Protein AF-H9YU19-F1 (afdb_monomer_lite)

Secondary structure (DSSP, 8-state):
-HHHHHHHHHHHHHHHHHHHHHHHHHHHHHS---HHHHS---TTS---S-------HHHHHHHHHHHHHHHHHHHHHTSTTT--SHHHHHHHHHHHHHHHHHHHHHHHHTTT----

Foldseek 3Di:
DVVVVVVVVVVVVVVVVVVVVVVVVVVVVPPPCDPVNVDDDPVPDDPPDDDDPPDDVLVVLVVVVVVVVVVLVVVVVCPVVPCPDPVVVVVVVVSVVVVVVVVVVCVVVCSNPDDD

InterPro domains:
  IPR000440 NADH:ubiquinone/plastoquinone oxidoreductase, chain 3 [PF00507] (34-114)
  IPR038430 NADH:ubiquinone oxidoreductase, subunit 3 superfamily [G3DSA:1.20.58.1610] (1-114)

Organism: NCBI:txid137570

Sequence (116 aa):
MFLTLVLVVGVILVWFLVIGGVCSWVWSRLIACSSSWASPYECGFIASSPKFDSFSFTYLSLLVFFVVFDLEISLLLNLPERVVGFSSFYYYFLFLVVLSLGFLSEFFWGYVRWGY

pLDDT: mean 83.8, std 9.48, range [47.72, 95.81]

Structure (mmCIF, N/CA/C/O backbone):
data_AF-H9YU19-F1
#
_entry.id   AF-H9YU19-F1
#
loop_
_atom_site.group_PDB
_atom_site.id
_atom_site.type_symbol
_atom_site.label_atom_id
_atom_site.label_alt_id
_atom_site.label_comp_id
_atom_site.label_asym_id
_atom_site.label_entity_id
_atom_site.label_seq_id
_atom_site.pdbx_PDB_ins_code
_atom_site.Cartn_x
_atom_site.Cartn_y
_atom_site.Cartn_z
_atom_site.occupancy
_atom_site.B_iso_or_equiv
_atom_site.auth_seq_id
_atom_site.auth_comp_id
_atom_site.auth_asym_id
_atom_site.auth_atom_id
_atom_site.pdbx_PDB_model_num
ATOM 1 N N . MET A 1 1 ? 32.534 -10.543 25.706 1.00 78.44 1 MET A N 1
ATOM 2 C CA . MET A 1 1 ? 32.804 -11.593 24.696 1.00 78.44 1 MET A CA 1
ATOM 3 C C . MET A 1 1 ? 31.646 -11.787 23.722 1.00 78.44 1 MET A C 1
ATOM 5 O O . MET A 1 1 ? 31.883 -11.661 22.534 1.00 78.44 1 MET A O 1
ATOM 9 N N . PHE A 1 2 ? 30.403 -12.026 24.164 1.00 86.06 2 PHE A N 1
ATOM 10 C CA . PHE A 1 2 ? 29.270 -12.171 23.229 1.00 86.06 2 PHE A CA 1
ATOM 11 C C . PHE A 1 2 ? 28.991 -10.892 22.413 1.00 86.06 2 PHE A C 1
ATOM 13 O O . PHE A 1 2 ? 28.951 -10.937 21.191 1.00 86.06 2 PHE A O 1
ATOM 20 N N . LEU A 1 3 ? 28.922 -9.728 23.071 1.00 87.12 3 LEU A N 1
ATOM 21 C CA . LEU A 1 3 ? 28.678 -8.442 22.400 1.00 87.12 3 LEU A CA 1
ATOM 22 C C . LEU A 1 3 ? 29.784 -8.071 21.392 1.00 87.12 3 LEU A C 1
ATOM 24 O O . LEU A 1 3 ? 29.506 -7.600 20.298 1.00 87.12 3 LEU A O 1
ATOM 28 N N . THR A 1 4 ? 31.045 -8.351 21.731 1.00 87.25 4 THR A N 1
ATOM 29 C CA . THR A 1 4 ? 32.189 -8.133 20.835 1.00 87.25 4 THR A CA 1
ATOM 30 C C . THR A 1 4 ? 32.162 -9.077 19.631 1.00 87.25 4 THR A C 1
ATOM 32 O O . THR A 1 4 ? 32.506 -8.654 18.53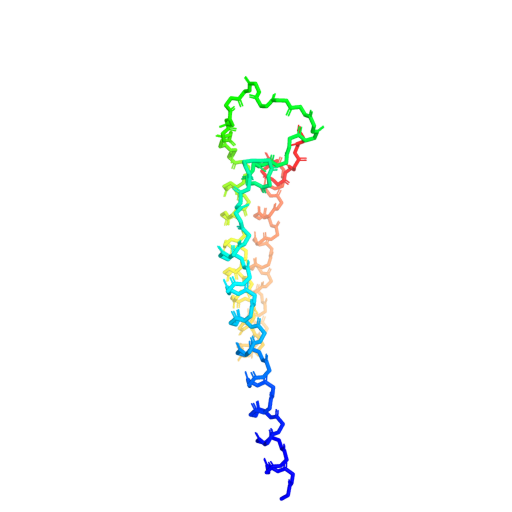6 1.00 87.25 4 THR A O 1
ATOM 35 N N . LEU A 1 5 ? 31.706 -10.325 19.799 1.00 89.31 5 LEU A N 1
ATOM 36 C CA . LEU A 1 5 ? 31.532 -11.262 18.683 1.00 89.31 5 LEU A CA 1
ATOM 37 C C . LEU A 1 5 ? 30.416 -10.809 17.734 1.00 89.31 5 LEU A C 1
ATOM 39 O O . LEU A 1 5 ? 30.619 -10.818 16.524 1.00 89.31 5 LEU A O 1
ATOM 43 N N . VAL A 1 6 ? 29.278 -10.350 18.265 1.00 91.88 6 VAL A N 1
ATOM 44 C CA . VAL A 1 6 ? 28.167 -9.827 17.447 1.00 91.88 6 VAL A CA 1
ATOM 45 C C . VAL A 1 6 ? 28.610 -8.616 16.622 1.00 91.88 6 VAL A C 1
ATOM 47 O O . VAL A 1 6 ? 28.322 -8.554 15.428 1.00 91.88 6 VAL A O 1
ATOM 50 N N . LEU A 1 7 ? 29.364 -7.689 17.221 1.00 91.94 7 LEU A N 1
ATOM 51 C CA . LEU A 1 7 ? 29.885 -6.520 16.507 1.00 91.94 7 LEU A CA 1
ATOM 52 C C . LEU A 1 7 ? 30.877 -6.909 15.402 1.00 91.94 7 LEU A C 1
ATOM 54 O O . LEU A 1 7 ? 30.790 -6.381 14.298 1.00 91.94 7 LEU A O 1
ATOM 58 N N . VAL A 1 8 ? 31.779 -7.860 15.661 1.00 94.00 8 VAL A N 1
ATOM 59 C CA . VAL A 1 8 ? 32.751 -8.328 14.658 1.00 94.00 8 VAL A CA 1
ATOM 60 C C . VAL A 1 8 ? 32.050 -9.022 13.488 1.00 94.00 8 VAL A C 1
ATOM 62 O O . VAL A 1 8 ? 32.348 -8.714 12.335 1.00 94.00 8 VAL A O 1
ATOM 65 N N . VAL A 1 9 ? 31.079 -9.899 13.758 1.00 94.00 9 VAL A N 1
ATOM 66 C CA . VAL A 1 9 ? 30.290 -10.559 12.703 1.00 94.00 9 VAL A CA 1
ATOM 67 C C . VAL A 1 9 ? 29.494 -9.530 11.895 1.00 94.00 9 VAL A C 1
ATOM 69 O O . VAL A 1 9 ? 29.497 -9.590 10.667 1.00 94.00 9 VAL A O 1
ATOM 72 N N . GLY A 1 10 ? 28.875 -8.548 12.557 1.00 93.44 10 GLY A N 1
ATOM 73 C CA . GLY A 1 10 ? 28.141 -7.473 11.888 1.00 93.44 10 GLY A CA 1
ATOM 74 C C . GLY A 1 10 ? 29.023 -6.657 10.942 1.00 93.44 10 GLY A C 1
ATOM 75 O O . GLY A 1 10 ? 28.643 -6.426 9.795 1.00 93.44 10 GLY A O 1
ATOM 76 N N . VAL A 1 11 ? 30.231 -6.289 11.378 1.00 94.75 11 VAL A N 1
ATOM 77 C CA . VAL A 1 11 ? 31.194 -5.570 10.531 1.00 94.75 11 VAL A CA 1
ATOM 78 C C . VAL A 1 11 ? 31.585 -6.419 9.319 1.00 94.75 11 VAL A C 1
ATOM 80 O O . VAL A 1 11 ? 31.518 -5.926 8.196 1.00 94.75 11 VAL A O 1
ATOM 83 N N . ILE A 1 12 ? 31.913 -7.700 9.505 1.00 94.56 12 ILE A N 1
ATOM 84 C CA . ILE A 1 12 ? 32.291 -8.600 8.400 1.00 94.56 12 ILE A CA 1
ATOM 85 C C . ILE A 1 12 ? 31.165 -8.723 7.359 1.00 94.56 12 ILE A C 1
ATOM 87 O O . ILE A 1 12 ? 31.433 -8.657 6.158 1.00 94.56 12 ILE A O 1
ATOM 91 N N . LEU A 1 13 ? 29.908 -8.848 7.796 1.00 94.12 13 LEU A N 1
ATOM 92 C CA . LEU A 1 13 ? 28.755 -8.927 6.893 1.00 94.12 13 LEU A CA 1
ATOM 93 C C . LEU A 1 13 ? 28.568 -7.641 6.082 1.00 94.12 13 LEU A C 1
ATOM 95 O O . LEU A 1 13 ? 28.353 -7.706 4.872 1.00 94.12 13 LEU A O 1
ATOM 99 N N . VAL A 1 14 ? 28.699 -6.475 6.721 1.00 94.81 14 VAL A N 1
ATOM 100 C CA . VAL A 1 14 ? 28.609 -5.179 6.029 1.00 94.81 14 VAL A CA 1
ATOM 101 C C . VAL A 1 14 ? 29.711 -5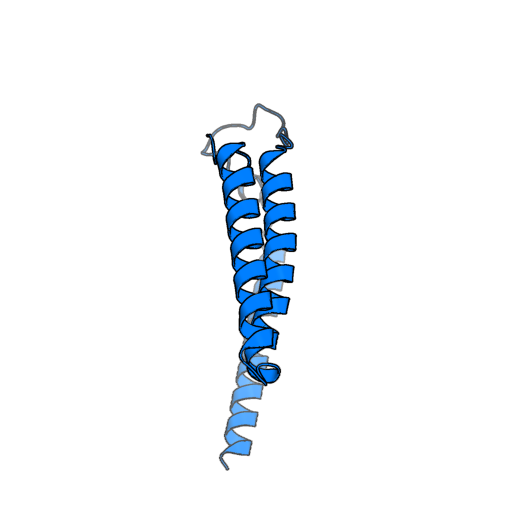.055 4.978 1.00 94.81 14 VAL A C 1
ATOM 103 O O . VAL A 1 14 ? 29.429 -4.685 3.840 1.00 94.81 14 VAL A O 1
ATOM 106 N N . TRP A 1 15 ? 30.946 -5.431 5.314 1.00 94.12 15 TRP A N 1
ATOM 107 C CA . TRP A 1 15 ? 32.056 -5.429 4.358 1.00 94.12 15 TRP A CA 1
ATOM 108 C C . TRP A 1 15 ? 31.796 -6.343 3.157 1.00 94.12 15 TRP A C 1
ATOM 110 O O . TRP A 1 15 ? 32.035 -5.936 2.020 1.00 94.12 15 TRP A O 1
ATOM 120 N N . PHE A 1 16 ? 31.256 -7.543 3.379 1.00 94.75 16 PHE A N 1
ATOM 121 C CA . PHE A 1 16 ? 30.930 -8.472 2.297 1.00 94.75 16 PHE A CA 1
ATOM 122 C C . PHE A 1 16 ? 29.854 -7.913 1.352 1.00 94.75 16 PHE A C 1
ATOM 124 O O . PHE A 1 16 ? 30.004 -7.991 0.132 1.00 94.75 16 PHE A O 1
ATOM 131 N N . LEU A 1 17 ? 28.806 -7.287 1.900 1.00 94.38 17 LEU A N 1
ATOM 132 C CA . LEU A 1 17 ? 27.747 -6.654 1.106 1.00 94.38 17 LEU A CA 1
ATOM 133 C C . LEU A 1 17 ? 28.273 -5.478 0.276 1.00 94.38 17 LEU A C 1
ATOM 135 O O . LEU A 1 17 ? 27.920 -5.349 -0.897 1.00 94.38 17 LEU A O 1
ATOM 139 N N . VAL A 1 18 ? 29.144 -4.648 0.857 1.00 95.56 18 VAL A N 1
ATOM 140 C CA . VAL A 1 18 ? 29.753 -3.511 0.152 1.00 95.56 18 VAL A CA 1
ATOM 141 C C . VAL A 1 18 ? 30.629 -3.999 -1.001 1.00 95.56 18 VAL A C 1
ATOM 143 O O . VAL A 1 18 ? 30.479 -3.514 -2.121 1.00 95.56 18 VAL A O 1
ATOM 146 N N . ILE A 1 19 ? 31.495 -4.988 -0.765 1.00 95.81 19 ILE A N 1
ATOM 147 C CA . ILE A 1 19 ? 32.366 -5.544 -1.810 1.00 95.81 19 ILE A CA 1
ATOM 148 C C . ILE A 1 19 ? 31.524 -6.176 -2.925 1.00 95.81 19 ILE A C 1
ATOM 150 O O . ILE A 1 19 ? 31.731 -5.859 -4.096 1.00 95.81 19 ILE A O 1
ATOM 154 N N . GLY A 1 20 ? 30.533 -7.006 -2.581 1.00 94.00 20 GLY A N 1
ATOM 155 C CA . GLY A 1 20 ? 29.643 -7.635 -3.562 1.00 94.00 20 GLY A CA 1
ATOM 156 C C . GLY A 1 20 ? 28.866 -6.615 -4.402 1.00 94.00 20 GLY A C 1
ATOM 157 O O . GLY A 1 20 ? 28.797 -6.745 -5.626 1.00 94.00 20 GLY A O 1
ATOM 158 N N . GLY A 1 21 ? 28.350 -5.560 -3.765 1.00 93.00 21 GLY A N 1
ATOM 159 C CA . GLY A 1 21 ? 27.644 -4.473 -4.442 1.00 93.00 21 GLY A CA 1
ATOM 160 C C . GLY A 1 21 ? 28.539 -3.690 -5.404 1.00 93.00 21 GLY A C 1
ATOM 161 O O . GLY A 1 21 ? 28.162 -3.474 -6.557 1.00 93.00 21 GLY A O 1
ATOM 162 N N . VAL A 1 22 ? 29.750 -3.321 -4.973 1.00 93.25 22 VAL A N 1
ATOM 163 C CA . VAL A 1 22 ? 30.715 -2.601 -5.821 1.00 93.25 22 VAL A CA 1
ATOM 164 C C . VAL A 1 22 ? 31.165 -3.472 -6.995 1.00 93.25 22 VAL A C 1
ATOM 166 O O . VAL A 1 22 ? 31.187 -2.993 -8.128 1.00 93.25 22 VAL A O 1
ATOM 169 N N . CYS A 1 23 ? 31.453 -4.757 -6.771 1.00 91.56 23 CYS A N 1
ATOM 170 C CA . CYS A 1 23 ? 31.803 -5.689 -7.844 1.00 91.56 23 CYS A CA 1
ATOM 171 C C . CYS A 1 23 ? 30.676 -5.819 -8.876 1.00 91.56 23 CYS A C 1
ATOM 173 O O . CYS A 1 23 ? 30.935 -5.703 -10.074 1.00 91.56 23 CYS A O 1
ATOM 175 N N . SER A 1 24 ? 29.425 -5.990 -8.432 1.00 88.88 24 SER A N 1
ATOM 176 C CA . SER A 1 24 ? 28.267 -6.056 -9.332 1.00 88.88 24 SER A CA 1
ATOM 177 C C . SER A 1 24 ? 28.068 -4.758 -10.119 1.00 88.88 24 SER A C 1
ATOM 179 O O . SER A 1 24 ? 27.680 -4.799 -11.287 1.00 88.88 24 SER A O 1
ATOM 181 N N . TRP A 1 25 ? 28.327 -3.606 -9.496 1.00 88.06 25 TRP A N 1
ATOM 182 C CA . TRP A 1 25 ? 28.190 -2.297 -10.133 1.00 88.06 25 TRP A CA 1
ATOM 183 C C . TRP A 1 25 ? 29.279 -2.032 -11.179 1.00 88.06 25 TRP A C 1
ATOM 185 O O . TRP A 1 25 ? 28.993 -1.517 -12.256 1.00 88.06 25 TRP A O 1
ATOM 195 N N . VAL A 1 26 ? 30.522 -2.428 -10.904 1.00 90.38 26 VAL A N 1
ATOM 196 C CA . VAL A 1 26 ? 31.612 -2.343 -11.887 1.00 90.38 26 VAL A CA 1
ATOM 197 C C . VAL A 1 26 ? 31.347 -3.295 -13.056 1.00 90.38 26 VAL A C 1
ATOM 199 O O . VAL A 1 26 ? 31.487 -2.904 -14.214 1.00 90.38 26 VAL A O 1
ATOM 202 N N . TRP A 1 27 ? 30.898 -4.520 -12.775 1.00 84.94 27 TRP A N 1
ATOM 203 C CA . TRP A 1 27 ? 30.629 -5.522 -13.807 1.00 84.94 27 TRP A CA 1
ATOM 204 C C . TRP A 1 27 ? 29.487 -5.113 -14.747 1.00 84.94 27 TRP A C 1
ATOM 206 O O . TRP A 1 27 ? 29.603 -5.268 -15.963 1.00 84.94 27 TRP A O 1
ATOM 216 N N . SER A 1 28 ? 28.416 -4.515 -14.212 1.00 83.69 28 SER A N 1
ATOM 217 C CA . SER A 1 28 ? 27.292 -4.032 -15.028 1.00 83.69 28 SER A CA 1
ATOM 218 C C . SER A 1 28 ? 27.678 -2.899 -15.983 1.00 83.69 28 SER A C 1
ATOM 220 O O . SER A 1 28 ? 27.050 -2.740 -17.025 1.00 83.69 28 SER A O 1
ATOM 222 N N . ARG A 1 29 ? 28.725 -2.128 -15.662 1.00 79.75 29 ARG A N 1
ATOM 223 C CA . ARG A 1 29 ? 29.260 -1.061 -16.524 1.00 79.75 29 ARG A CA 1
ATOM 224 C C . ARG A 1 29 ? 30.217 -1.578 -17.596 1.00 79.75 29 ARG A C 1
ATOM 226 O O . ARG A 1 29 ? 30.315 -0.958 -18.650 1.00 79.75 29 ARG A O 1
ATOM 233 N N . LEU A 1 30 ? 30.935 -2.668 -17.319 1.00 81.38 30 LEU A N 1
ATOM 234 C CA . LEU A 1 30 ? 31.901 -3.266 -18.248 1.00 81.38 30 LEU A CA 1
ATOM 235 C C . LEU A 1 30 ? 31.222 -4.083 -19.353 1.00 81.38 30 LEU A C 1
ATOM 237 O O . LEU A 1 30 ? 31.737 -4.151 -20.469 1.00 81.38 30 LEU A O 1
ATOM 241 N N . ILE A 1 31 ? 30.065 -4.685 -19.068 1.00 80.12 31 ILE A N 1
ATOM 242 C CA . ILE A 1 31 ? 29.257 -5.344 -20.094 1.00 80.12 31 ILE A CA 1
ATOM 243 C C . ILE A 1 31 ? 28.582 -4.259 -20.937 1.00 80.12 31 ILE A C 1
ATOM 245 O O . ILE A 1 31 ? 27.665 -3.577 -20.480 1.00 80.12 31 ILE A O 1
ATOM 249 N N . ALA A 1 32 ? 29.011 -4.114 -22.192 1.00 69.69 32 ALA A N 1
ATOM 250 C CA . ALA A 1 32 ? 28.276 -3.324 -23.170 1.00 69.69 32 ALA A CA 1
ATOM 251 C C . ALA A 1 32 ? 26.878 -3.938 -23.336 1.00 69.69 32 ALA A C 1
ATOM 253 O O . ALA A 1 32 ? 26.730 -5.049 -23.849 1.00 69.69 32 ALA A O 1
ATOM 254 N N . CYS A 1 33 ? 25.856 -3.233 -22.853 1.00 65.56 33 CYS A N 1
ATOM 255 C CA . CYS A 1 33 ? 24.475 -3.687 -22.916 1.00 65.56 33 CYS A CA 1
ATOM 256 C C . CYS A 1 33 ? 24.035 -3.693 -24.386 1.00 65.56 33 CYS A C 1
ATOM 258 O O . CYS A 1 33 ? 23.670 -2.661 -24.948 1.00 65.56 33 CYS A O 1
ATOM 260 N N . SER A 1 34 ? 24.161 -4.842 -25.051 1.00 67.62 34 SER A N 1
ATOM 261 C CA . SER A 1 34 ? 23.674 -4.994 -26.420 1.00 67.62 34 SER A CA 1
ATOM 262 C C . SER A 1 34 ? 22.150 -4.847 -26.433 1.00 67.62 34 SER A C 1
ATOM 264 O O . SER A 1 34 ? 21.467 -5.260 -25.495 1.00 67.62 34 SER A O 1
ATOM 266 N N . SER A 1 35 ? 21.607 -4.231 -27.486 1.00 67.56 35 SER A N 1
ATOM 267 C CA . SER A 1 35 ? 20.182 -3.870 -27.572 1.00 67.56 35 SER A CA 1
ATOM 268 C C . SER A 1 35 ? 19.220 -5.044 -27.341 1.00 67.56 35 SER A C 1
ATOM 270 O O . SER A 1 35 ? 18.088 -4.810 -26.938 1.00 67.56 35 SER A O 1
ATOM 272 N N . SER A 1 36 ? 19.656 -6.287 -27.569 1.00 67.88 36 SER A N 1
ATOM 273 C CA . SER A 1 36 ? 18.876 -7.509 -27.333 1.00 67.88 36 SER A CA 1
ATOM 274 C C . SER A 1 36 ? 18.784 -7.926 -25.862 1.00 67.88 36 SER A C 1
ATOM 276 O O . SER A 1 36 ? 17.871 -8.656 -25.496 1.00 67.88 36 SER A O 1
ATOM 278 N N . TRP A 1 37 ? 19.710 -7.475 -25.012 1.00 69.19 37 TRP A N 1
A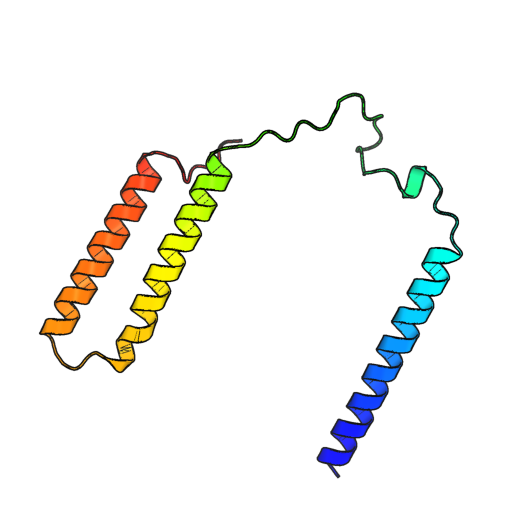TOM 279 C CA . TRP A 1 37 ? 19.684 -7.715 -23.563 1.00 69.19 37 TRP A CA 1
ATOM 280 C C . TRP A 1 37 ? 18.965 -6.581 -22.821 1.00 69.19 37 TRP A C 1
ATOM 282 O O . TRP A 1 37 ? 18.487 -6.780 -21.708 1.00 69.19 37 TRP A O 1
ATOM 292 N N . ALA A 1 38 ? 18.886 -5.395 -23.439 1.00 78.12 38 ALA A N 1
ATOM 293 C CA . ALA A 1 38 ? 18.205 -4.217 -22.901 1.00 78.12 38 ALA A CA 1
ATOM 294 C C . ALA A 1 38 ? 16.731 -4.090 -23.341 1.00 78.12 38 ALA A C 1
ATOM 296 O O . ALA A 1 38 ? 16.010 -3.243 -22.812 1.00 78.12 38 ALA A O 1
ATOM 297 N N . SER A 1 39 ? 16.280 -4.887 -24.316 1.00 79.38 39 SER A N 1
ATOM 298 C CA . SER A 1 39 ? 14.895 -4.883 -24.798 1.00 79.38 39 SER A CA 1
ATOM 299 C C . SER A 1 39 ? 13.953 -5.634 -23.845 1.00 79.38 39 SER A C 1
ATOM 301 O O . SER A 1 39 ? 14.357 -6.642 -23.260 1.00 79.38 39 SER A O 1
ATOM 303 N N . PRO A 1 40 ? 12.688 -5.197 -23.701 1.00 81.38 40 PRO A N 1
ATOM 304 C CA . PRO A 1 40 ? 11.686 -5.939 -22.939 1.00 81.38 40 PRO A CA 1
ATOM 305 C C . PRO A 1 40 ? 11.474 -7.348 -23.516 1.00 81.38 40 PRO A C 1
ATOM 307 O O . PRO A 1 40 ? 11.653 -7.586 -24.707 1.00 81.38 40 PRO A O 1
ATOM 310 N N . TYR A 1 41 ? 11.083 -8.295 -22.662 1.00 82.00 41 TYR A N 1
ATOM 311 C CA . TYR A 1 41 ? 10.773 -9.657 -23.094 1.00 82.00 41 TYR A CA 1
ATOM 312 C C . TYR A 1 41 ? 9.483 -9.678 -23.926 1.00 82.00 41 TYR A C 1
ATOM 314 O O . TYR A 1 41 ? 8.406 -9.385 -23.412 1.00 82.00 41 TYR A O 1
ATOM 322 N N . GLU A 1 42 ? 9.596 -10.042 -25.204 1.00 82.44 42 GLU A N 1
ATOM 323 C CA . GLU A 1 42 ? 8.487 -10.041 -26.175 1.00 82.44 42 GLU A CA 1
ATOM 324 C C . GLU A 1 42 ? 8.128 -11.452 -26.670 1.00 82.44 42 GLU A C 1
ATOM 326 O O . GLU A 1 42 ? 7.624 -11.632 -27.777 1.00 82.44 42 GLU A O 1
ATOM 331 N N . CYS A 1 43 ? 8.409 -12.490 -25.872 1.00 82.06 43 CYS A N 1
ATOM 332 C CA . CYS A 1 43 ? 8.162 -13.893 -26.242 1.00 82.06 43 CYS A CA 1
ATOM 333 C C . CYS A 1 43 ? 8.762 -14.302 -27.612 1.00 82.06 43 CYS A C 1
ATOM 335 O O . CYS A 1 43 ? 8.265 -15.226 -28.249 1.00 82.06 43 CYS A O 1
ATOM 337 N N . GLY A 1 44 ? 9.819 -13.621 -28.079 1.00 82.19 44 GLY A N 1
ATOM 338 C CA . GLY A 1 44 ? 10.468 -13.876 -29.373 1.00 82.19 44 GLY A CA 1
ATOM 339 C C . GLY A 1 44 ? 9.811 -13.206 -30.588 1.00 82.19 44 GLY A C 1
ATOM 340 O O . GLY A 1 44 ? 10.276 -13.413 -31.709 1.00 82.19 44 GLY A O 1
ATOM 341 N N . PHE A 1 45 ? 8.768 -12.400 -30.386 1.00 77.44 45 PHE A N 1
ATOM 342 C CA . PHE A 1 45 ? 8.126 -11.604 -31.431 1.00 77.44 45 PHE A CA 1
ATOM 343 C C . PHE A 1 45 ? 8.657 -10.169 -31.443 1.00 77.44 45 PHE A C 1
ATOM 345 O O . PHE A 1 45 ? 9.227 -9.705 -30.465 1.00 77.44 45 PHE A O 1
ATOM 352 N N . ILE A 1 46 ? 8.470 -9.472 -32.565 1.00 77.12 46 ILE A N 1
ATOM 353 C CA . ILE A 1 46 ? 8.775 -8.043 -32.690 1.00 77.12 46 ILE A CA 1
ATOM 354 C C . ILE A 1 46 ? 7.565 -7.265 -32.167 1.00 77.12 46 ILE A C 1
ATOM 356 O O . ILE A 1 46 ? 6.455 -7.472 -32.674 1.00 77.12 46 ILE A O 1
ATOM 360 N N . ALA A 1 47 ? 7.756 -6.365 -31.200 1.00 72.56 47 ALA A N 1
ATOM 361 C CA . ALA A 1 47 ? 6.716 -5.445 -30.753 1.00 72.56 47 ALA A CA 1
ATOM 362 C C . ALA A 1 47 ? 6.177 -4.638 -31.934 1.00 72.56 47 ALA A C 1
ATOM 364 O O . ALA A 1 47 ? 6.807 -3.714 -32.445 1.00 72.56 47 ALA A O 1
ATOM 365 N N . SER A 1 48 ? 4.978 -5.010 -32.365 1.00 67.62 48 SER A N 1
ATOM 366 C CA . SER A 1 48 ? 4.261 -4.375 -33.469 1.00 67.62 48 SER A CA 1
ATOM 367 C C . SER A 1 48 ? 3.194 -3.393 -32.984 1.00 67.62 48 SER A C 1
ATOM 369 O O . SER A 1 48 ? 2.636 -2.655 -33.793 1.00 67.62 48 SER A O 1
ATOM 371 N N . SER A 1 49 ? 2.928 -3.336 -31.675 1.00 71.06 49 SER A N 1
ATOM 372 C CA . SER A 1 49 ? 1.884 -2.494 -31.092 1.00 71.06 49 SER A CA 1
ATOM 373 C C . SER A 1 49 ? 2.419 -1.589 -29.979 1.00 71.06 49 SER A C 1
ATOM 375 O O . SER A 1 49 ? 3.166 -2.068 -29.119 1.00 71.06 49 SER A O 1
ATOM 377 N N . PRO A 1 50 ? 2.002 -0.310 -29.922 1.00 73.19 50 PRO A N 1
ATOM 378 C CA . PRO A 1 50 ? 2.246 0.518 -28.749 1.00 73.19 50 PRO A CA 1
ATOM 379 C C . PRO A 1 50 ? 1.597 -0.126 -27.517 1.00 73.19 50 PRO A C 1
ATOM 381 O O . PRO A 1 50 ? 0.493 -0.668 -27.594 1.00 73.19 50 PRO A O 1
ATOM 384 N N . LYS A 1 51 ? 2.289 -0.070 -26.373 1.00 72.81 51 LYS A N 1
ATOM 385 C CA . LYS A 1 51 ? 1.719 -0.470 -25.083 1.00 72.81 51 LYS A CA 1
ATOM 386 C C . LYS A 1 51 ? 0.621 0.530 -24.727 1.00 72.81 51 LYS A C 1
ATOM 388 O O . LYS A 1 51 ? 0.915 1.664 -24.364 1.00 72.81 51 LYS A O 1
ATOM 393 N N . PHE A 1 52 ? -0.636 0.134 -24.892 1.00 67.69 52 PHE A N 1
ATOM 394 C CA . PHE A 1 52 ? -1.759 0.880 -24.343 1.00 67.69 52 PHE A CA 1
ATOM 395 C C . PHE A 1 52 ? -1.872 0.536 -22.862 1.00 67.69 52 PHE A C 1
ATOM 397 O O . PHE A 1 52 ? -2.200 -0.597 -22.519 1.00 67.69 52 PHE A O 1
ATOM 404 N N . ASP A 1 53 ? -1.631 1.510 -21.991 1.00 69.44 53 ASP A N 1
ATOM 405 C CA . ASP A 1 53 ? -2.030 1.386 -20.594 1.00 69.44 53 ASP A CA 1
ATOM 406 C C . ASP A 1 53 ? -3.541 1.608 -20.525 1.00 69.44 53 ASP A C 1
ATOM 408 O O . ASP A 1 53 ? -4.044 2.734 -20.502 1.00 69.44 53 ASP A O 1
ATOM 412 N N . SER A 1 54 ? -4.296 0.513 -20.561 1.00 72.12 54 SER A N 1
ATOM 413 C CA . SER A 1 54 ? -5.733 0.547 -20.321 1.00 72.12 54 SER A CA 1
ATOM 414 C C . SER A 1 54 ? -5.971 0.859 -18.846 1.00 72.12 54 SER A C 1
ATOM 416 O O . SER A 1 54 ? -5.855 -0.020 -17.988 1.00 72.12 54 SER A O 1
ATOM 418 N N . PHE A 1 55 ? -6.297 2.115 -18.541 1.00 71.00 55 PHE A N 1
ATOM 419 C CA . PHE A 1 55 ? -6.761 2.492 -17.212 1.00 71.00 55 PHE A CA 1
ATOM 420 C C . PHE A 1 55 ? -8.071 1.754 -16.915 1.00 71.00 55 PHE A C 1
ATOM 422 O O . PHE A 1 55 ? -9.096 2.021 -17.543 1.00 71.00 55 PHE A O 1
ATOM 429 N N . SER A 1 56 ? -8.035 0.813 -15.970 1.00 80.88 56 SER A N 1
ATOM 430 C CA . SER A 1 56 ? -9.236 0.122 -15.507 1.00 80.88 56 SER A CA 1
ATOM 431 C C . SER A 1 56 ? -9.721 0.717 -14.192 1.00 80.88 56 SER A C 1
ATOM 433 O O . SER A 1 56 ? -8.9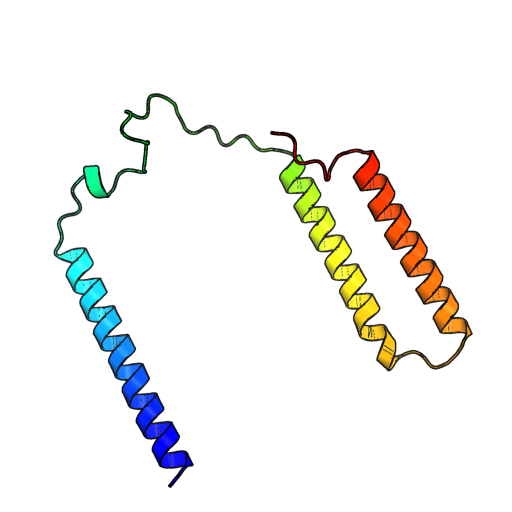87 0.774 -13.203 1.00 80.88 56 SER A O 1
ATOM 435 N N . PHE A 1 57 ? -11.000 1.089 -14.164 1.00 81.62 57 PHE A N 1
ATOM 436 C CA . PHE A 1 57 ? -11.690 1.542 -12.957 1.00 81.62 57 PHE A CA 1
ATOM 437 C C . PHE A 1 57 ? -11.720 0.478 -11.849 1.00 81.62 57 PHE A C 1
ATOM 439 O O . PHE A 1 57 ? -11.825 0.839 -10.680 1.00 81.62 57 PHE A O 1
ATOM 446 N N . THR A 1 58 ? -11.565 -0.808 -12.183 1.00 82.94 58 THR A N 1
ATOM 447 C CA . THR A 1 58 ? -11.561 -1.903 -11.197 1.00 82.94 58 THR A CA 1
ATOM 448 C C . THR A 1 58 ? -10.363 -1.840 -10.248 1.00 82.94 58 THR A C 1
ATOM 450 O O . THR A 1 58 ? -10.504 -2.095 -9.054 1.00 82.94 58 THR A O 1
ATOM 453 N N . TYR A 1 59 ? -9.181 -1.449 -10.737 1.00 83.00 59 TYR A N 1
ATOM 454 C CA . TYR A 1 59 ? -8.002 -1.296 -9.877 1.00 83.00 59 TYR A CA 1
ATOM 455 C C . TYR A 1 59 ? -8.148 -0.109 -8.930 1.00 83.00 59 TYR A C 1
ATOM 457 O O . TYR A 1 59 ? -7.755 -0.192 -7.768 1.00 83.00 59 TYR A O 1
ATOM 465 N N . LEU A 1 60 ? -8.754 0.980 -9.410 1.00 87.25 60 LEU A N 1
ATOM 466 C CA . LEU A 1 60 ? -9.026 2.151 -8.585 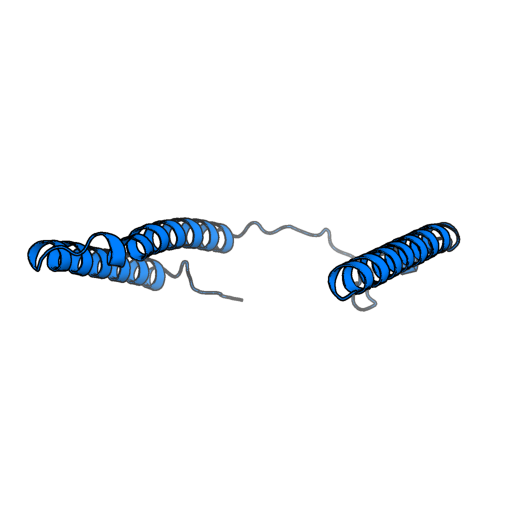1.00 87.25 60 LEU A CA 1
ATOM 467 C C . LEU A 1 60 ? -10.018 1.816 -7.462 1.00 87.25 60 LEU A C 1
ATOM 469 O O . LEU A 1 60 ? -9.763 2.170 -6.312 1.00 87.25 60 LEU A O 1
ATOM 473 N N . SER A 1 61 ? -11.115 1.111 -7.765 1.00 86.56 61 SER A N 1
ATOM 474 C CA . SER A 1 61 ? -12.104 0.728 -6.749 1.00 86.56 61 SER A CA 1
ATOM 475 C C . SER A 1 61 ? -11.520 -0.218 -5.701 1.00 86.56 61 SER A C 1
ATOM 477 O O . SER A 1 61 ? -11.764 -0.021 -4.514 1.00 86.56 61 SER A O 1
ATOM 479 N N . LEU A 1 62 ? -10.690 -1.185 -6.110 1.00 86.94 62 LEU A N 1
ATOM 480 C CA . LEU A 1 62 ? -9.992 -2.075 -5.175 1.00 86.94 62 LEU A CA 1
ATOM 481 C C . LEU A 1 62 ? -9.035 -1.313 -4.249 1.00 86.94 62 LEU A C 1
ATOM 483 O O . LEU A 1 62 ? -8.957 -1.629 -3.063 1.00 86.94 62 LEU A O 1
ATOM 487 N N . LEU A 1 63 ? -8.329 -0.302 -4.765 1.00 90.00 63 LEU A N 1
ATOM 488 C CA . LEU A 1 63 ? -7.422 0.519 -3.963 1.00 90.00 63 LEU A CA 1
ATOM 489 C C . LEU A 1 63 ? -8.180 1.354 -2.925 1.00 90.00 63 LEU A C 1
ATOM 491 O O . LEU A 1 63 ? -7.767 1.407 -1.769 1.00 90.00 63 LEU A O 1
ATOM 495 N N . VAL A 1 64 ? -9.292 1.982 -3.314 1.00 90.69 64 VAL A N 1
ATOM 496 C CA . VAL A 1 64 ? -10.127 2.756 -2.380 1.00 90.69 64 VAL A CA 1
ATOM 497 C C . VAL A 1 64 ? -10.726 1.845 -1.309 1.00 90.69 64 VAL A C 1
ATOM 499 O O . VAL A 1 64 ? -10.625 2.165 -0.125 1.00 90.69 64 VAL A O 1
ATOM 502 N N . PHE 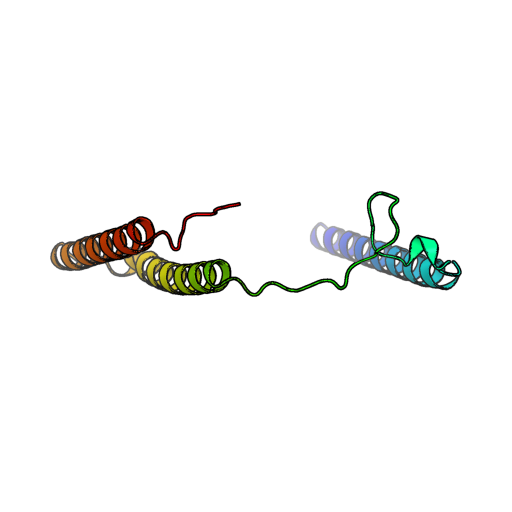A 1 65 ? -11.274 0.694 -1.704 1.00 88.25 65 PHE A N 1
ATOM 503 C CA . PHE A 1 65 ? -11.798 -0.304 -0.772 1.00 88.25 65 PHE A CA 1
ATOM 504 C C . PHE A 1 65 ? -10.734 -0.756 0.240 1.00 88.25 65 PHE A C 1
ATOM 506 O O . PHE A 1 65 ? -10.993 -0.782 1.442 1.00 88.25 65 PHE A O 1
ATOM 513 N N . PHE A 1 66 ? -9.512 -1.038 -0.226 1.00 90.81 66 PHE A N 1
ATOM 514 C CA . PHE A 1 66 ? -8.398 -1.420 0.643 1.00 90.81 66 PHE A CA 1
ATOM 515 C C . PHE A 1 66 ? -8.082 -0.348 1.696 1.00 90.81 66 PHE A C 1
ATOM 517 O O . PHE A 1 66 ? -7.939 -0.677 2.871 1.00 90.81 66 PHE A O 1
ATOM 524 N N . VAL A 1 67 ? -8.020 0.928 1.303 1.00 94.50 67 VAL A N 1
ATOM 525 C CA . VAL A 1 67 ? -7.732 2.036 2.233 1.00 94.50 67 VAL A CA 1
ATOM 526 C C . VAL A 1 67 ? -8.829 2.190 3.289 1.00 94.50 67 VAL A C 1
ATOM 528 O O . VAL A 1 67 ? -8.523 2.409 4.461 1.00 94.50 67 VAL A O 1
ATOM 531 N N . VAL A 1 68 ? -10.101 2.075 2.895 1.00 92.56 68 VAL A N 1
ATOM 532 C CA . VAL A 1 68 ? -11.232 2.176 3.831 1.00 92.56 68 VAL A CA 1
ATOM 533 C C . VAL A 1 68 ? -11.211 1.011 4.823 1.00 92.56 68 VAL A C 1
ATOM 535 O O . VAL A 1 68 ? -11.271 1.240 6.030 1.00 92.56 68 VAL A O 1
ATOM 538 N N . PHE A 1 69 ? -11.038 -0.219 4.340 1.00 90.94 69 PHE A N 1
ATOM 539 C CA . PHE A 1 69 ? -11.022 -1.410 5.190 1.00 90.94 69 PHE A CA 1
ATOM 540 C C . PHE A 1 69 ? -9.815 -1.438 6.151 1.00 90.94 69 PHE A C 1
ATOM 542 O O . PHE A 1 69 ? -9.951 -1.862 7.299 1.00 90.94 69 PHE A O 1
ATOM 549 N N . ASP A 1 70 ? -8.646 -0.933 5.737 1.00 94.25 70 ASP A N 1
ATOM 550 C CA . ASP A 1 70 ? -7.461 -0.815 6.605 1.00 94.25 70 ASP A CA 1
ATOM 551 C C . ASP A 1 70 ? -7.670 0.203 7.747 1.00 94.25 70 ASP A C 1
ATOM 553 O O . ASP A 1 70 ? -7.310 -0.037 8.908 1.00 94.25 70 ASP A O 1
ATOM 557 N N . LEU A 1 71 ? -8.350 1.319 7.456 1.00 93.62 71 LEU A N 1
ATOM 558 C CA . LEU A 1 71 ? -8.747 2.301 8.470 1.00 93.62 71 LEU A CA 1
ATOM 559 C C . LEU A 1 71 ? -9.708 1.668 9.492 1.00 93.62 71 LEU A C 1
ATOM 561 O O . LEU A 1 71 ? -9.531 1.819 10.706 1.00 93.62 71 LEU A O 1
ATOM 565 N N . GLU A 1 72 ? -10.699 0.916 9.023 1.00 91.88 72 GLU A N 1
ATOM 566 C CA . GLU A 1 72 ? -11.679 0.247 9.882 1.00 91.88 72 GLU A CA 1
ATOM 567 C C . GLU A 1 72 ? -11.049 -0.846 10.761 1.00 91.88 72 GLU A C 1
ATOM 569 O O . GLU A 1 72 ? -11.371 -0.940 11.952 1.00 91.88 72 GLU A O 1
ATOM 574 N N . ILE A 1 73 ? -10.095 -1.624 10.235 1.00 91.62 73 ILE A N 1
ATOM 575 C CA . ILE A 1 73 ? -9.325 -2.588 11.039 1.00 91.62 73 ILE A CA 1
ATOM 576 C C . ILE A 1 73 ? -8.479 -1.868 12.090 1.00 91.62 73 ILE A C 1
ATOM 578 O O . ILE A 1 73 ? -8.434 -2.304 13.242 1.00 91.62 73 ILE A O 1
ATOM 582 N N . SER A 1 74 ? -7.843 -0.751 11.737 1.00 92.69 74 SER A N 1
ATOM 583 C CA . SER A 1 74 ? -7.046 0.039 12.684 1.00 92.69 74 SER A CA 1
ATOM 584 C C . SER A 1 74 ? -7.884 0.534 13.875 1.00 92.69 74 SER A C 1
ATOM 586 O O . SER A 1 74 ? -7.406 0.577 15.015 1.00 92.69 74 SER A O 1
ATOM 588 N N . LEU A 1 75 ? -9.162 0.852 13.645 1.00 87.69 75 LEU A N 1
ATOM 589 C CA . LEU A 1 75 ? -10.123 1.170 14.707 1.00 87.69 75 LEU A CA 1
ATOM 590 C C . LEU A 1 75 ? -10.464 -0.057 15.566 1.00 87.69 75 LEU A C 1
ATOM 592 O O . LEU A 1 75 ? -10.489 0.053 16.795 1.00 87.69 75 LEU A O 1
ATOM 596 N N . LEU A 1 76 ? -10.671 -1.225 14.951 1.00 88.25 76 LEU A N 1
ATOM 597 C CA . LEU A 1 76 ? -10.925 -2.483 15.666 1.00 88.25 76 LEU A CA 1
ATOM 598 C C . LEU A 1 76 ? -9.725 -2.940 16.506 1.00 88.25 76 LEU A C 1
ATOM 600 O O . LEU A 1 76 ? -9.912 -3.529 17.567 1.00 88.25 76 LEU A O 1
ATOM 604 N N . LEU A 1 77 ? -8.494 -2.653 16.085 1.00 88.94 77 LEU A N 1
ATOM 605 C CA . LEU A 1 77 ? -7.286 -3.082 16.796 1.00 88.94 77 LEU A CA 1
ATOM 606 C C . LEU A 1 77 ? -7.083 -2.340 18.129 1.00 88.94 77 LEU A C 1
ATOM 608 O O . LEU A 1 77 ? -6.461 -2.874 19.042 1.00 88.94 77 LEU A O 1
ATOM 612 N N . ASN A 1 78 ? -7.678 -1.152 18.280 1.00 85.44 78 ASN A N 1
ATOM 613 C CA . ASN A 1 78 ? -7.702 -0.391 19.536 1.00 85.44 78 ASN A CA 1
ATOM 614 C C . ASN A 1 78 ? -8.783 -0.865 20.531 1.00 85.44 78 ASN A C 1
ATOM 616 O O . ASN A 1 78 ? -8.883 -0.343 21.644 1.00 85.44 78 ASN A O 1
ATOM 620 N N . LEU A 1 79 ? -9.605 -1.848 20.154 1.00 79.44 79 LEU A N 1
ATOM 621 C CA . LEU A 1 79 ? -10.692 -2.387 20.970 1.00 79.44 79 LEU A CA 1
ATOM 622 C C . LEU A 1 79 ? -10.255 -3.000 22.314 1.00 79.44 79 LEU A C 1
ATOM 624 O O . LEU A 1 79 ? -10.863 -2.620 23.318 1.00 79.44 79 LEU A O 1
ATOM 628 N N . PRO A 1 80 ? -9.242 -3.893 22.404 1.00 78.62 80 PRO A N 1
ATOM 629 C CA . PRO A 1 80 ? -8.920 -4.589 23.654 1.00 78.62 80 PRO A CA 1
ATOM 630 C C . PRO A 1 80 ? -8.510 -3.640 24.788 1.00 78.62 80 PRO A C 1
ATOM 632 O O . PRO A 1 80 ? -8.740 -3.952 25.951 1.00 78.62 80 PRO A O 1
ATOM 635 N N . GLU A 1 81 ? -7.984 -2.459 24.464 1.00 77.31 81 GLU A N 1
ATOM 636 C CA . GLU A 1 81 ? -7.571 -1.451 25.448 1.00 77.31 81 GLU A CA 1
ATOM 637 C C . GLU A 1 81 ? -8.755 -0.668 26.050 1.00 77.31 81 GLU A C 1
ATOM 639 O O . GLU A 1 81 ? -8.617 -0.033 27.095 1.00 77.31 81 GLU A O 1
ATOM 644 N N . ARG A 1 82 ? -9.933 -0.682 25.405 1.00 69.69 82 ARG A N 1
ATOM 645 C CA . ARG A 1 82 ? -11.075 0.193 25.745 1.00 69.69 82 ARG A CA 1
ATOM 646 C C . ARG A 1 82 ? -12.352 -0.531 26.171 1.00 69.69 82 ARG A C 1
ATOM 648 O O . ARG A 1 82 ? -13.343 0.141 26.471 1.00 69.69 82 ARG A O 1
ATOM 655 N N . VAL A 1 83 ? -12.389 -1.864 26.206 1.00 68.44 83 VAL A N 1
ATOM 656 C CA . VAL A 1 83 ? -13.603 -2.586 26.633 1.00 68.44 83 VAL A CA 1
ATOM 657 C C . VAL A 1 83 ? -13.738 -2.542 28.157 1.00 68.44 83 VAL A C 1
ATOM 659 O O . VAL A 1 83 ? -13.185 -3.376 28.865 1.00 68.44 83 VAL A O 1
ATOM 662 N N . VAL A 1 84 ? -14.502 -1.572 28.666 1.00 71.56 84 VAL A N 1
ATOM 663 C CA . VAL A 1 84 ? -14.779 -1.419 30.112 1.00 71.56 84 VAL A CA 1
ATOM 664 C C . VAL A 1 84 ? -16.211 -1.861 30.484 1.00 71.56 84 VAL A C 1
ATOM 666 O O . VAL A 1 84 ? -16.547 -1.952 31.661 1.00 71.56 84 VAL A O 1
ATOM 669 N N . GLY A 1 85 ? -17.072 -2.217 29.519 1.00 79.00 85 GLY A N 1
ATOM 670 C CA . GLY A 1 85 ? -18.425 -2.708 29.823 1.00 79.00 85 GLY A CA 1
ATOM 671 C C . GLY A 1 85 ? -19.230 -3.250 28.635 1.00 79.00 85 GLY A C 1
ATOM 672 O O . GLY A 1 85 ? -18.864 -3.073 27.473 1.00 79.00 85 GLY A O 1
ATOM 673 N N . PHE A 1 86 ? -20.367 -3.891 28.939 1.00 75.38 86 PHE A N 1
ATOM 674 C CA . PHE A 1 86 ? -21.274 -4.511 27.956 1.00 75.38 86 PHE A CA 1
ATOM 675 C C . PHE A 1 86 ? -21.893 -3.517 26.960 1.00 75.38 86 PHE A C 1
ATOM 677 O O . PHE A 1 86 ? -22.190 -3.888 25.828 1.00 75.38 86 PHE A O 1
ATOM 684 N N . SER A 1 87 ? -22.061 -2.248 27.341 1.00 78.75 87 SER A N 1
ATOM 685 C CA . SER A 1 87 ? -22.574 -1.209 26.438 1.00 78.75 87 SER A CA 1
ATOM 686 C C . SER A 1 87 ? -21.603 -0.908 25.293 1.00 78.75 87 SER A C 1
ATOM 688 O O . SER A 1 87 ? -22.034 -0.753 24.154 1.00 78.75 87 SER A O 1
ATOM 690 N N . SER A 1 88 ? -20.293 -0.892 25.559 1.00 80.81 88 SER A N 1
ATOM 691 C CA . SER A 1 88 ? -19.260 -0.698 24.534 1.00 80.81 88 SER A CA 1
ATOM 692 C C . SER A 1 88 ? -19.246 -1.840 23.516 1.00 80.81 88 SER A C 1
ATOM 694 O O . SER A 1 88 ? -19.097 -1.587 22.325 1.00 80.81 88 SER A O 1
ATOM 696 N N . PHE A 1 89 ? -19.479 -3.081 23.959 1.00 83.25 89 PHE A N 1
ATOM 697 C CA . PHE A 1 89 ? -19.565 -4.248 23.075 1.00 83.25 89 PHE A CA 1
ATOM 698 C C . PHE A 1 89 ? -20.671 -4.110 22.017 1.00 83.25 89 PHE A C 1
ATOM 700 O O . PHE A 1 89 ? -20.455 -4.453 20.857 1.00 83.25 89 PHE A O 1
ATOM 707 N N . TYR A 1 90 ? -21.827 -3.547 22.387 1.00 87.69 90 TYR A N 1
ATOM 708 C CA . TYR A 1 90 ? -22.934 -3.331 21.452 1.00 87.69 90 TYR A CA 1
ATOM 709 C C . TYR A 1 90 ? -22.555 -2.390 20.298 1.00 87.69 90 TYR A C 1
ATOM 711 O O . TYR A 1 90 ? -22.842 -2.693 19.142 1.00 87.69 90 TYR A O 1
ATOM 719 N N . TYR A 1 91 ? -21.861 -1.283 20.586 1.00 86.44 91 TYR A N 1
ATOM 720 C CA . TYR A 1 91 ? -21.412 -0.350 19.546 1.00 86.44 91 TYR A CA 1
ATOM 721 C C . TYR A 1 91 ? -20.406 -0.992 18.586 1.00 86.44 91 TYR A C 1
ATOM 723 O O . TYR A 1 91 ? -20.489 -0.769 17.381 1.00 86.44 91 TYR A O 1
ATOM 731 N N . TYR A 1 92 ? -19.500 -1.833 19.092 1.00 86.44 92 TYR A N 1
ATOM 732 C CA . TYR A 1 92 ? -18.550 -2.562 18.247 1.00 86.44 92 TYR A CA 1
ATOM 733 C C . TYR A 1 92 ? -19.223 -3.637 17.394 1.00 86.44 92 TYR A C 1
ATOM 735 O O . TYR A 1 92 ? -18.875 -3.804 16.227 1.00 86.44 92 TYR A O 1
ATOM 743 N N . PHE A 1 93 ? -20.216 -4.338 17.943 1.00 88.00 93 PHE A N 1
ATOM 744 C CA . PHE A 1 93 ? -21.006 -5.290 17.170 1.00 88.00 93 PHE A CA 1
ATOM 745 C C . PHE A 1 93 ? -21.775 -4.586 16.045 1.00 88.00 93 PHE A C 1
ATOM 747 O O . PHE A 1 93 ? -21.747 -5.039 14.903 1.00 88.00 93 PHE A O 1
ATOM 754 N N . LEU A 1 94 ? -22.394 -3.438 16.339 1.00 91.50 94 LEU A N 1
ATOM 755 C CA . LEU A 1 94 ? -23.066 -2.617 15.331 1.00 91.50 94 LEU A CA 1
ATOM 756 C C . LEU A 1 94 ? -22.081 -2.148 14.251 1.00 91.50 94 LEU A C 1
ATOM 758 O O . LEU A 1 94 ? -22.392 -2.245 13.066 1.00 91.50 94 LEU A O 1
ATOM 762 N N . PHE A 1 95 ? -20.880 -1.714 14.642 1.00 90.25 95 PHE A N 1
ATOM 763 C CA . PHE A 1 95 ? -19.818 -1.336 13.709 1.00 90.25 95 PHE A CA 1
ATOM 764 C C . PHE A 1 95 ? -19.429 -2.490 12.770 1.00 90.25 95 PHE A C 1
ATOM 766 O O . PHE A 1 95 ? -19.391 -2.295 11.558 1.00 90.25 95 PHE A O 1
ATOM 773 N N . LEU A 1 96 ? -19.242 -3.709 13.293 1.00 91.50 96 LEU A N 1
ATOM 774 C CA . LEU A 1 96 ? -18.967 -4.894 12.469 1.00 91.50 96 LEU A CA 1
ATOM 775 C C . LEU A 1 96 ? -20.111 -5.234 11.506 1.00 91.50 96 LEU A C 1
ATOM 777 O O . LEU A 1 96 ? -19.858 -5.640 10.372 1.00 91.50 96 LEU A O 1
ATOM 781 N N . VAL A 1 97 ? -21.367 -5.057 11.927 1.00 94.44 97 VAL A N 1
ATOM 782 C CA . VAL A 1 97 ? -22.524 -5.270 11.046 1.00 94.44 97 VAL A CA 1
ATOM 783 C C . VAL A 1 97 ? -22.504 -4.273 9.887 1.00 94.44 97 VAL A C 1
ATOM 785 O O . VAL A 1 97 ? -22.627 -4.691 8.737 1.00 94.44 97 VAL A O 1
ATOM 788 N N . VAL A 1 98 ? -22.288 -2.982 10.161 1.00 93.31 98 VAL A N 1
ATOM 789 C CA . VAL A 1 98 ? -22.182 -1.948 9.115 1.00 93.31 98 VAL A CA 1
ATOM 790 C C . VAL A 1 98 ? -21.044 -2.267 8.146 1.00 93.31 98 VAL A C 1
ATOM 792 O O . VAL A 1 98 ? -21.255 -2.219 6.936 1.00 93.31 98 VAL A O 1
ATOM 795 N N . LEU A 1 99 ? -19.891 -2.684 8.671 1.00 91.56 99 LEU A N 1
ATOM 796 C CA . LEU A 1 99 ? -18.735 -3.093 7.878 1.00 91.56 99 LEU A CA 1
ATOM 797 C C . LEU A 1 99 ? -19.089 -4.250 6.930 1.00 91.56 99 LEU A C 1
ATOM 799 O O . LEU A 1 99 ? -18.892 -4.165 5.716 1.00 91.56 99 LEU A O 1
ATOM 803 N N . SER A 1 100 ? -19.686 -5.317 7.466 1.00 92.25 100 SER A N 1
ATOM 804 C CA . SER A 1 100 ? -20.077 -6.483 6.664 1.00 92.25 100 SER A CA 1
ATOM 805 C C . SER A 1 100 ? -21.106 -6.143 5.578 1.00 92.25 100 SER A C 1
ATOM 807 O O . SER A 1 100 ? -21.022 -6.672 4.469 1.00 92.25 100 SER A O 1
ATOM 809 N N . LEU A 1 101 ? -22.039 -5.225 5.857 1.00 94.81 101 LEU A N 1
ATOM 810 C CA . LEU A 1 101 ? -23.013 -4.741 4.877 1.00 94.81 101 LEU A CA 1
ATOM 811 C C . LEU A 1 101 ? -22.359 -3.894 3.780 1.00 94.81 101 LEU A C 1
ATOM 813 O O . LEU A 1 101 ? -22.696 -4.074 2.609 1.00 94.81 101 LEU A O 1
ATOM 817 N N . GLY A 1 102 ? -21.417 -3.015 4.137 1.00 90.38 102 GLY A N 1
ATOM 818 C CA . GLY A 1 102 ? -20.643 -2.226 3.176 1.00 90.38 102 GLY A CA 1
ATOM 819 C C . GLY A 1 102 ? -19.904 -3.129 2.193 1.00 90.38 102 GLY A C 1
ATOM 820 O O . GLY A 1 102 ? -20.119 -3.034 0.982 1.00 90.38 102 GLY A O 1
ATOM 821 N N . PHE A 1 103 ? -19.161 -4.106 2.718 1.00 89.25 103 PHE A N 1
ATOM 822 C CA . PHE A 1 103 ? -18.454 -5.095 1.904 1.00 89.25 103 PHE A CA 1
ATOM 823 C C . PHE A 1 103 ? -19.388 -5.897 0.988 1.00 89.25 103 PHE A C 1
ATOM 825 O O . PHE A 1 103 ? -19.118 -6.048 -0.205 1.00 89.25 103 PHE A O 1
ATOM 832 N N . LEU A 1 104 ? -20.512 -6.394 1.518 1.00 91.94 104 LEU A N 1
ATOM 833 C CA . LEU A 1 104 ? -21.491 -7.130 0.716 1.00 91.94 104 LEU A CA 1
ATOM 834 C C . LEU A 1 104 ? -22.041 -6.272 -0.428 1.00 91.94 104 LEU A C 1
ATOM 836 O O . LEU A 1 104 ? -22.169 -6.767 -1.547 1.00 91.94 104 LEU A O 1
ATOM 840 N N . SER A 1 105 ? -22.337 -4.995 -0.178 1.00 91.00 105 SER A N 1
ATOM 841 C CA . SER A 1 105 ? -22.865 -4.096 -1.209 1.00 91.00 105 SER A CA 1
ATOM 842 C C . SER A 1 105 ? -21.891 -3.921 -2.380 1.00 91.00 105 SER A C 1
ATOM 844 O O . SER A 1 105 ? -22.280 -4.070 -3.540 1.00 91.00 105 SER A O 1
ATOM 846 N N . GLU A 1 106 ? -20.606 -3.714 -2.092 1.00 88.00 106 GLU A N 1
ATOM 847 C CA . GLU A 1 106 ? -19.565 -3.570 -3.112 1.00 88.00 106 GLU A CA 1
ATOM 848 C C . GLU A 1 106 ? -19.301 -4.878 -3.863 1.00 88.00 106 GLU A C 1
ATOM 850 O O . GLU A 1 106 ? -19.067 -4.872 -5.078 1.00 88.00 106 GLU A O 1
ATOM 855 N N . PHE A 1 107 ? -19.405 -6.008 -3.161 1.00 85.94 107 PHE A N 1
ATOM 856 C CA . PHE A 1 107 ? -19.318 -7.330 -3.764 1.00 85.94 107 PHE A CA 1
ATOM 857 C C . PHE A 1 107 ? -20.447 -7.563 -4.779 1.00 85.94 107 PHE A C 1
ATOM 859 O O . PHE A 1 107 ? -20.181 -7.998 -5.903 1.00 85.94 107 PHE A O 1
ATOM 866 N N . PHE A 1 108 ? -21.693 -7.223 -4.430 1.00 88.31 108 PHE A N 1
ATOM 867 C CA . PHE A 1 108 ? -22.839 -7.369 -5.335 1.00 88.31 108 PHE A CA 1
ATOM 868 C C . PHE A 1 108 ? -22.781 -6.424 -6.540 1.00 88.31 108 PHE A C 1
ATOM 870 O O . PHE A 1 108 ? -23.181 -6.826 -7.634 1.00 88.31 108 PHE A O 1
ATOM 877 N N . TRP A 1 109 ? -22.240 -5.211 -6.385 1.00 85.12 109 TRP A N 1
ATOM 878 C CA . TRP A 1 109 ? -22.006 -4.307 -7.519 1.00 85.12 109 TRP A CA 1
ATOM 879 C C . TRP A 1 109 ? -20.896 -4.776 -8.469 1.00 85.12 109 TRP A C 1
ATOM 881 O O . TRP A 1 109 ? -20.785 -4.263 -9.581 1.00 85.12 109 TRP A O 1
ATOM 891 N N . GLY A 1 110 ? -20.103 -5.775 -8.078 1.00 79.81 110 GLY A N 1
ATOM 892 C CA . GLY A 1 110 ? -19.103 -6.383 -8.947 1.00 79.81 110 GLY A CA 1
ATOM 893 C C . GLY A 1 110 ? -17.791 -5.606 -9.051 1.00 79.81 110 GLY A C 1
ATOM 894 O O . GLY A 1 110 ? -16.947 -5.991 -9.854 1.00 79.81 110 GLY A O 1
ATOM 895 N N . TYR A 1 111 ? -17.565 -4.586 -8.216 1.00 78.75 111 TYR A N 1
ATOM 896 C CA . TYR A 1 111 ? -16.288 -3.857 -8.157 1.00 78.75 111 TYR A CA 1
ATOM 897 C C . TYR A 1 111 ? -15.109 -4.740 -7.718 1.00 78.75 111 TYR A C 1
ATOM 899 O O . TYR A 1 111 ? -13.961 -4.459 -8.051 1.00 78.75 111 TYR A O 1
ATOM 907 N N . VAL A 1 112 ? -15.405 -5.830 -7.003 1.00 74.25 112 VAL A N 1
ATOM 908 C CA . VAL A 1 112 ? -14.427 -6.825 -6.528 1.00 74.25 112 VAL A CA 1
ATOM 909 C C . VAL A 1 112 ? -14.233 -7.969 -7.536 1.00 74.25 112 VAL A C 1
ATOM 911 O O . VAL A 1 112 ? -13.310 -8.774 -7.405 1.00 74.25 112 VAL A O 1
ATOM 914 N N . ARG A 1 113 ? -15.078 -8.073 -8.573 1.00 72.19 113 ARG A N 1
ATOM 915 C CA . ARG A 1 113 ? -14.941 -9.145 -9.564 1.00 72.19 113 ARG A CA 1
ATOM 916 C C . ARG A 1 113 ? -13.750 -8.857 -10.467 1.00 72.19 113 ARG A C 1
ATOM 918 O O . ARG A 1 113 ? -13.765 -7.934 -11.272 1.00 72.19 113 ARG A O 1
ATOM 925 N N . TRP A 1 114 ? -12.750 -9.722 -10.381 1.00 64.44 114 TRP A N 1
ATOM 926 C CA . TRP A 1 114 ? -11.740 -9.844 -11.420 1.00 64.44 114 TRP A CA 1
ATOM 927 C C . TRP A 1 114 ? -12.345 -10.590 -12.610 1.00 64.44 114 TRP A C 1
ATOM 929 O O . TRP A 1 114 ? -12.511 -11.809 -12.578 1.00 64.44 114 TRP A O 1
ATOM 939 N N . GLY A 1 115 ? -12.752 -9.831 -13.626 1.00 59.81 115 GLY A N 1
ATOM 940 C CA . GLY A 1 115 ? -13.026 -10.350 -14.961 1.00 59.81 115 GLY A CA 1
ATOM 941 C C . GLY A 1 115 ? -11.761 -10.251 -15.804 1.00 59.81 115 GLY A C 1
ATOM 942 O O . GLY A 1 115 ? -11.118 -9.203 -15.802 1.00 59.81 115 GLY A O 1
ATOM 943 N N . TYR A 1 116 ? -11.406 -11.353 -16.461 1.00 47.72 116 TYR A N 1
ATOM 944 C CA . TYR A 1 116 ? -10.424 -11.377 -17.547 1.00 47.72 116 TYR A CA 1
ATOM 945 C C . TYR A 1 116 ? -10.925 -10.549 -18.733 1.00 47.72 116 TYR A C 1
ATOM 947 O O . TYR A 1 116 ? -12.156 -10.585 -18.979 1.00 47.72 116 TYR A O 1
#

Radius of gyration: 26.99 Å; chains: 1; bounding box: 56×17×64 Å